Protein AF-A0A920N9I1-F1 (afdb_monomer)

Radius of gyration: 13.32 Å; Cα contacts (8 Å, |Δi|>4): 157; chains: 1; bounding box: 37×23×29 Å

Mean predicted aligned error: 3.74 Å

Solvent-accessible surface area (backbone atoms only — not comparable to full-atom values): 5216 Å² total; per-residue (Å²): 108,48,78,27,37,27,33,33,52,70,53,46,51,52,44,55,74,71,64,49,74,28,40,30,46,27,85,90,40,75,64,70,34,95,86,47,69,51,69,36,72,82,49,91,58,46,29,34,33,64,20,66,46,68,69,50,41,53,51,44,41,72,39,38,37,73,42,78,43,72,40,53,58,84,90,67,87,58,63,62,54,39,45,58,31,51,50,70,66,63,80,117

pLDDT: mean 92.23, std 7.26, range [53.66, 98.06]

Structure (mmCIF, N/CA/C/O backbone):
data_AF-A0A920N9I1-F1
#
_entry.id   AF-A0A920N9I1-F1
#
loop_
_atom_site.group_PDB
_atom_site.id
_atom_site.type_symbol
_atom_site.label_atom_id
_atom_site.label_alt_id
_atom_site.label_comp_id
_atom_site.label_asym_id
_atom_site.label_entity_id
_atom_site.label_seq_id
_atom_site.pdbx_PDB_ins_code
_atom_site.Cartn_x
_atom_site.Cartn_y
_atom_site.Cartn_z
_atom_site.occupancy
_atom_site.B_iso_or_equiv
_atom_site.auth_seq_id
_atom_site.auth_comp_id
_atom_site.auth_asym_id
_atom_site.auth_atom_id
_atom_site.pdbx_PDB_model_num
ATOM 1 N N . MET A 1 1 ? -1.405 -12.764 3.957 1.00 87.75 1 MET A N 1
ATOM 2 C CA . MET A 1 1 ? -1.401 -11.533 3.128 1.00 87.75 1 MET A CA 1
ATOM 3 C C . MET A 1 1 ? -2.416 -11.679 2.007 1.00 87.75 1 MET A C 1
ATOM 5 O O . MET A 1 1 ? -2.439 -12.731 1.378 1.00 87.75 1 MET A O 1
ATOM 9 N N . ALA A 1 2 ? -3.219 -10.647 1.753 1.00 96.12 2 ALA A N 1
ATOM 10 C CA . ALA A 1 2 ? -4.146 -10.584 0.621 1.00 96.12 2 ALA A CA 1
ATOM 11 C C . ALA A 1 2 ? -3.951 -9.282 -0.169 1.00 96.12 2 ALA A C 1
ATOM 13 O O . ALA A 1 2 ? -3.435 -8.304 0.368 1.00 96.12 2 ALA A O 1
ATOM 14 N N . LYS A 1 3 ? -4.334 -9.277 -1.450 1.00 96.69 3 LYS A N 1
ATOM 15 C CA . LYS A 1 3 ? -4.190 -8.109 -2.328 1.00 96.69 3 LYS A CA 1
ATOM 16 C C . LYS A 1 3 ? -5.482 -7.302 -2.383 1.00 96.69 3 LYS A C 1
ATOM 18 O O . LYS A 1 3 ? -6.555 -7.889 -2.484 1.00 96.69 3 LYS A O 1
ATOM 23 N N . ALA A 1 4 ? -5.349 -5.981 -2.385 1.00 97.31 4 ALA A N 1
ATOM 24 C CA . ALA A 1 4 ? -6.423 -5.035 -2.671 1.00 97.31 4 ALA A CA 1
ATOM 25 C C . ALA A 1 4 ? -6.039 -4.16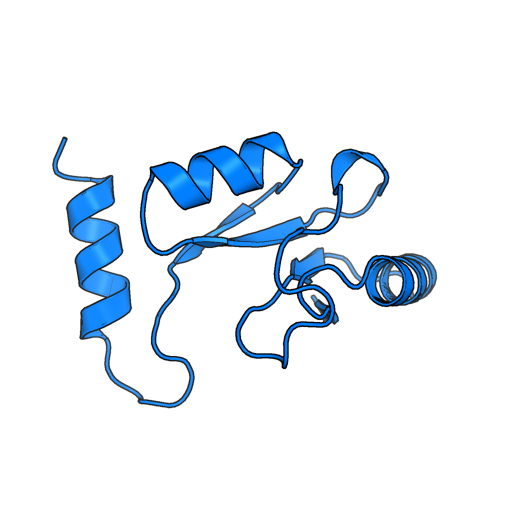7 -3.876 1.00 97.31 4 ALA A C 1
ATOM 27 O O . ALA A 1 4 ? -4.851 -3.913 -4.113 1.00 97.31 4 ALA A O 1
ATOM 28 N N . ARG A 1 5 ? -7.032 -3.711 -4.642 1.00 98.00 5 ARG A N 1
ATOM 29 C CA . ARG A 1 5 ? -6.809 -2.770 -5.747 1.00 98.00 5 ARG A CA 1
ATOM 30 C C . ARG A 1 5 ? -6.385 -1.398 -5.224 1.00 98.00 5 ARG A C 1
ATOM 32 O O . ARG A 1 5 ? -6.819 -0.973 -4.153 1.00 98.00 5 ARG A O 1
ATOM 39 N N . ILE A 1 6 ? -5.574 -0.686 -6.012 1.00 97.06 6 ILE A N 1
ATOM 40 C CA . ILE A 1 6 ? -5.163 0.692 -5.700 1.00 97.06 6 ILE A CA 1
ATOM 41 C C . ILE A 1 6 ? -6.402 1.575 -5.531 1.00 97.06 6 ILE A C 1
ATOM 43 O O . ILE A 1 6 ? -7.276 1.589 -6.401 1.00 97.06 6 ILE A O 1
ATOM 47 N N . GLY A 1 7 ? -6.481 2.261 -4.389 1.00 96.19 7 GLY A N 1
ATOM 48 C CA . GLY A 1 7 ? -7.566 3.176 -4.031 1.00 96.19 7 GLY A CA 1
ATOM 49 C C . GLY A 1 7 ? -8.848 2.513 -3.517 1.00 96.19 7 GLY A C 1
ATOM 50 O O . GLY A 1 7 ? -9.735 3.201 -3.011 1.00 96.19 7 GLY A O 1
ATOM 51 N N . HIS A 1 8 ? -8.965 1.181 -3.566 1.00 97.69 8 HIS A N 1
ATOM 52 C CA . HIS A 1 8 ? -10.205 0.490 -3.205 1.00 97.69 8 HIS A CA 1
ATOM 53 C C . HIS A 1 8 ? -10.323 0.219 -1.697 1.00 97.69 8 HIS A C 1
ATOM 55 O O . HIS A 1 8 ? -10.260 -0.920 -1.230 1.00 97.69 8 HIS A O 1
ATOM 61 N N . PHE A 1 9 ? -10.556 1.261 -0.902 1.00 96.69 9 PHE A N 1
ATOM 62 C CA . PHE A 1 9 ? -10.613 1.143 0.562 1.00 96.69 9 PHE A CA 1
ATOM 63 C C . PHE A 1 9 ? -11.673 0.145 1.069 1.00 96.69 9 PHE A C 1
ATOM 65 O O . PHE A 1 9 ? -11.462 -0.487 2.098 1.00 96.69 9 PHE A O 1
ATOM 72 N N . VAL A 1 10 ? -12.773 -0.064 0.336 1.00 97.56 10 VAL A N 1
ATOM 73 C CA . VAL A 1 10 ? -13.804 -1.052 0.712 1.00 97.56 10 VAL A CA 1
ATOM 74 C C . VAL A 1 10 ? -13.292 -2.493 0.596 1.00 97.56 10 VAL A C 1
ATOM 76 O O . VAL A 1 10 ? -13.650 -3.334 1.412 1.00 97.56 10 VAL A O 1
ATOM 79 N N . GLU A 1 11 ? -12.401 -2.792 -0.357 1.00 97.00 11 GLU A N 1
ATOM 80 C CA . GLU A 1 11 ? -11.794 -4.131 -0.449 1.00 97.00 11 GLU A CA 1
ATOM 81 C C . GLU A 1 11 ? -10.883 -4.356 0.749 1.00 97.00 11 GLU A C 1
ATOM 83 O O . GLU A 1 11 ? -10.925 -5.410 1.376 1.00 97.00 11 GLU A O 1
ATOM 88 N N . ALA A 1 12 ? -10.116 -3.329 1.115 1.00 97.00 12 ALA A N 1
ATOM 89 C CA . ALA A 1 12 ? -9.292 -3.365 2.308 1.00 97.00 12 ALA A CA 1
ATOM 90 C C . ALA A 1 12 ? -10.119 -3.551 3.594 1.00 97.00 12 ALA A C 1
ATOM 92 O O . ALA A 1 12 ? -9.706 -4.311 4.462 1.00 97.00 12 ALA A O 1
ATOM 93 N N . GLN A 1 13 ? -11.301 -2.935 3.705 1.00 97.50 13 GLN A N 1
ATOM 94 C CA . GLN A 1 13 ? -12.206 -3.140 4.847 1.00 97.50 13 GLN A CA 1
ATOM 95 C C . GLN A 1 13 ? -12.717 -4.580 4.926 1.00 97.50 13 GLN A C 1
ATOM 97 O O . GLN A 1 13 ? -12.759 -5.160 6.009 1.00 97.50 13 GLN A O 1
ATOM 102 N N . VAL A 1 14 ? -13.072 -5.179 3.786 1.00 97.62 14 VAL A N 1
ATOM 103 C CA . VAL A 1 14 ? -13.480 -6.591 3.733 1.00 97.62 14 VAL A CA 1
ATOM 104 C C . VAL A 1 14 ? -12.326 -7.497 4.157 1.00 97.62 14 VAL A C 1
ATOM 106 O O . VAL A 1 14 ? -12.521 -8.390 4.976 1.00 97.62 14 VAL A O 1
ATOM 109 N N . LEU A 1 15 ? -11.117 -7.254 3.651 1.00 96.94 15 LEU A N 1
ATOM 110 C CA . LEU A 1 15 ? -9.936 -8.035 4.016 1.00 96.94 15 LEU A CA 1
ATOM 111 C C . LEU A 1 15 ? -9.577 -7.891 5.503 1.00 96.94 15 LEU A C 1
ATOM 113 O O . LEU A 1 15 ? -9.239 -8.887 6.141 1.00 96.94 15 LEU A O 1
ATOM 117 N N . GLU A 1 16 ? -9.702 -6.689 6.071 1.00 96.38 16 GLU A N 1
ATOM 118 C CA . GLU A 1 16 ? -9.532 -6.456 7.509 1.00 96.38 16 GLU A CA 1
ATOM 119 C C . GLU A 1 16 ? -10.559 -7.238 8.335 1.00 96.38 16 GLU A C 1
ATOM 121 O O . GLU A 1 16 ? -10.188 -7.909 9.297 1.00 96.38 16 GLU A O 1
ATOM 126 N N . ALA A 1 17 ? -11.831 -7.230 7.929 1.00 97.06 17 ALA A N 1
ATOM 127 C CA . ALA A 1 17 ? -12.886 -7.985 8.602 1.00 97.06 17 ALA A CA 1
ATOM 128 C C . ALA A 1 17 ? -12.690 -9.510 8.506 1.00 97.06 17 ALA A C 1
ATOM 130 O O . ALA A 1 17 ? -13.073 -10.238 9.420 1.00 97.06 17 ALA A O 1
ATOM 131 N N . LEU A 1 18 ? -12.070 -9.995 7.424 1.00 96.88 18 LEU A N 1
ATOM 132 C CA . LEU A 1 18 ? -11.706 -11.405 7.247 1.00 96.88 18 LEU A CA 1
ATOM 133 C C . LEU A 1 18 ? -10.483 -11.828 8.078 1.00 96.88 18 LEU A C 1
ATOM 135 O O . LEU A 1 18 ? -10.180 -13.018 8.135 1.00 96.88 18 LEU A O 1
ATOM 139 N N . GLY A 1 19 ? -9.792 -10.886 8.727 1.00 94.81 19 GLY A N 1
ATOM 140 C CA . GLY A 1 19 ? -8.679 -11.183 9.627 1.00 94.81 19 GLY A CA 1
ATOM 141 C C . GLY A 1 19 ? -7.376 -11.544 8.916 1.00 94.81 19 GLY A C 1
ATOM 142 O O . GLY A 1 19 ? -6.627 -12.383 9.408 1.00 94.81 19 GLY A O 1
ATOM 143 N N . VAL A 1 20 ? -7.091 -10.944 7.754 1.00 96.38 20 VAL A N 1
ATOM 144 C CA . VAL A 1 20 ? -5.782 -11.123 7.103 1.00 96.38 20 VAL A CA 1
ATOM 145 C C . VAL A 1 20 ? -4.673 -10.412 7.884 1.00 96.38 20 VAL A C 1
ATOM 147 O O . VAL A 1 20 ? -4.874 -9.316 8.400 1.00 96.38 20 VAL A O 1
ATOM 150 N N . ASP A 1 21 ? -3.466 -10.980 7.893 1.00 96.50 21 ASP A N 1
ATOM 151 C CA . ASP A 1 21 ? -2.336 -10.386 8.630 1.00 96.50 21 ASP A CA 1
ATOM 152 C C . ASP A 1 21 ? -1.774 -9.113 7.971 1.00 96.50 21 ASP A C 1
ATOM 154 O O . ASP A 1 21 ? -1.244 -8.239 8.648 1.00 96.50 21 ASP A O 1
ATOM 158 N N . TYR A 1 22 ? -1.862 -9.024 6.637 1.00 96.50 22 TYR A N 1
ATOM 159 C CA . TYR A 1 22 ? -1.328 -7.922 5.825 1.00 96.50 22 TYR A CA 1
ATOM 160 C C . TYR A 1 22 ? -2.185 -7.704 4.575 1.00 96.50 22 TYR A C 1
ATOM 162 O O . TYR A 1 22 ? -2.565 -8.683 3.914 1.00 96.50 22 TYR A O 1
ATOM 170 N N . ILE A 1 23 ? -2.382 -6.440 4.192 1.00 97.75 23 ILE A N 1
ATOM 171 C CA . ILE A 1 23 ? -2.923 -6.057 2.878 1.00 97.75 23 ILE A CA 1
ATOM 172 C C . ILE A 1 23 ? -1.799 -5.546 1.978 1.00 97.75 23 ILE A C 1
ATOM 174 O O . ILE A 1 23 ? -1.063 -4.642 2.355 1.00 97.75 23 ILE A O 1
ATOM 178 N N . ASP A 1 24 ? -1.703 -6.073 0.761 1.00 97.75 24 ASP A N 1
ATOM 179 C CA . ASP A 1 24 ? -0.879 -5.516 -0.316 1.00 97.75 24 ASP A CA 1
ATOM 180 C C . ASP A 1 24 ? -1.765 -4.688 -1.252 1.00 97.75 24 ASP A C 1
ATOM 182 O O . ASP A 1 24 ? -2.554 -5.245 -2.020 1.00 97.75 24 ASP A O 1
ATOM 186 N N . GLU A 1 25 ? -1.654 -3.361 -1.183 1.00 97.31 25 GLU A N 1
ATOM 187 C CA . GLU A 1 25 ? -2.295 -2.491 -2.173 1.00 97.31 25 GLU A CA 1
ATOM 188 C C . GLU A 1 25 ? -1.471 -2.562 -3.462 1.00 97.31 25 GLU A C 1
ATOM 190 O O . GLU A 1 25 ? -0.371 -2.008 -3.557 1.00 97.31 25 GLU A O 1
ATOM 195 N N . SER A 1 26 ? -1.976 -3.321 -4.434 1.00 95.00 26 SER A N 1
ATOM 196 C CA . SER A 1 26 ? -1.142 -3.876 -5.493 1.00 95.00 26 SER A CA 1
ATOM 197 C C . SER A 1 26 ? -1.482 -3.308 -6.864 1.00 95.00 26 SER A C 1
ATOM 199 O O . SER A 1 26 ? -2.592 -3.462 -7.362 1.00 95.00 26 SER A O 1
ATOM 201 N N . GLU A 1 27 ? -0.464 -2.751 -7.517 1.00 93.06 27 GLU A N 1
ATOM 202 C CA . GLU A 1 27 ? -0.457 -2.346 -8.927 1.00 93.06 27 GLU A CA 1
ATOM 203 C C . GLU A 1 27 ? -0.558 -3.520 -9.911 1.00 93.06 27 GLU A C 1
ATOM 205 O O . GLU A 1 27 ? -0.728 -3.309 -11.105 1.00 93.06 27 GLU A O 1
ATOM 210 N N . VAL A 1 28 ? -0.424 -4.757 -9.417 1.00 93.88 28 VAL A N 1
ATOM 211 C CA . VAL A 1 28 ? -0.620 -5.978 -10.215 1.00 93.88 28 VAL A CA 1
ATOM 212 C C . VAL A 1 28 ? -2.104 -6.199 -10.518 1.00 93.88 28 VAL A C 1
ATOM 214 O O . VAL A 1 28 ? -2.447 -6.873 -11.485 1.00 93.88 28 VAL A O 1
ATOM 217 N N . LEU A 1 29 ? -2.989 -5.638 -9.691 1.00 94.38 29 LEU A N 1
ATOM 218 C CA . LEU A 1 29 ? -4.422 -5.623 -9.944 1.00 94.38 29 LEU A CA 1
ATOM 219 C C . LEU A 1 29 ? -4.806 -4.341 -10.685 1.00 94.38 29 LEU A C 1
ATOM 221 O O . LEU A 1 29 ? -4.139 -3.314 -10.565 1.00 94.38 29 LEU A O 1
ATOM 225 N N . THR A 1 30 ? -5.920 -4.383 -11.413 1.00 95.62 30 THR A N 1
ATOM 226 C CA . THR A 1 30 ? -6.481 -3.192 -12.059 1.00 95.62 30 THR A CA 1
ATOM 227 C C . THR A 1 30 ? -6.788 -2.120 -11.003 1.00 95.62 30 THR A C 1
ATOM 229 O O . THR A 1 30 ? -7.526 -2.422 -10.059 1.00 95.62 30 THR A O 1
ATOM 232 N N . PRO A 1 31 ? -6.253 -0.889 -11.124 1.00 95.31 31 PRO A N 1
ATOM 233 C CA . PRO A 1 31 ? -6.553 0.195 -10.192 1.00 95.31 31 PRO A CA 1
ATOM 234 C C . PRO A 1 31 ? -8.058 0.469 -10.103 1.00 95.31 31 PRO A C 1
ATOM 236 O O . PRO A 1 31 ? -8.765 0.396 -11.107 1.00 95.31 31 PRO A O 1
ATOM 239 N N . ALA A 1 32 ? -8.548 0.769 -8.900 1.00 96.69 32 ALA A N 1
ATOM 240 C CA . ALA A 1 32 ? -9.926 1.213 -8.694 1.00 96.69 32 ALA A CA 1
ATOM 241 C C . ALA A 1 32 ? -10.036 2.744 -8.640 1.00 96.69 32 ALA A C 1
ATOM 243 O O . ALA A 1 32 ? -11.059 3.292 -9.039 1.00 96.69 32 ALA A O 1
ATOM 244 N N . ASP A 1 33 ? -8.983 3.417 -8.174 1.00 94.75 33 ASP A N 1
ATOM 245 C CA . ASP A 1 33 ? -8.784 4.863 -8.282 1.00 94.75 33 ASP A CA 1
ATOM 246 C C . ASP A 1 33 ? -7.413 5.114 -8.932 1.00 94.75 33 ASP A C 1
ATOM 248 O O . ASP A 1 33 ? -6.400 4.548 -8.516 1.00 94.75 33 ASP A O 1
ATOM 252 N N . GLU A 1 34 ? -7.383 5.935 -9.980 1.00 91.44 34 GLU A N 1
ATOM 253 C CA . GLU A 1 34 ? -6.155 6.279 -10.707 1.00 91.44 34 GLU A CA 1
ATOM 254 C C . GLU A 1 34 ? -5.344 7.385 -10.018 1.00 91.44 34 GLU A C 1
ATOM 256 O O . GLU A 1 34 ? -4.138 7.504 -10.237 1.00 91.44 34 GLU A O 1
ATOM 261 N N . ASN A 1 35 ? -5.992 8.191 -9.174 1.00 92.75 35 ASN A N 1
ATOM 262 C CA . ASN A 1 35 ? -5.409 9.386 -8.575 1.00 92.75 35 ASN A CA 1
ATOM 263 C C . ASN A 1 35 ? -4.976 9.157 -7.126 1.00 92.75 35 ASN A C 1
ATOM 265 O O . ASN A 1 35 ? -3.965 9.714 -6.694 1.00 92.75 35 ASN A O 1
ATOM 269 N N . ASN A 1 36 ? -5.720 8.340 -6.374 1.00 94.44 36 ASN A N 1
ATOM 270 C CA . ASN A 1 36 ? -5.520 8.198 -4.933 1.00 94.44 36 ASN A CA 1
ATOM 271 C C . ASN A 1 36 ? -5.225 6.759 -4.515 1.00 94.44 36 ASN A C 1
ATOM 273 O O . ASN A 1 36 ? -5.794 5.798 -5.021 1.00 94.44 36 ASN A O 1
ATOM 277 N N . HIS A 1 37 ? -4.341 6.629 -3.530 1.00 96.62 37 HIS A N 1
ATOM 278 C CA . HIS A 1 37 ? -4.132 5.383 -2.799 1.00 96.62 37 HIS A CA 1
ATOM 279 C C . HIS A 1 37 ? -4.979 5.391 -1.524 1.00 96.62 37 HIS A C 1
ATOM 281 O O . HIS A 1 37 ? -5.426 6.440 -1.050 1.00 96.62 37 HIS A O 1
ATOM 287 N N . ILE A 1 38 ? -5.196 4.215 -0.945 1.00 96.69 38 ILE A N 1
ATOM 288 C CA . ILE A 1 38 ? -5.940 4.076 0.309 1.00 96.69 38 ILE A CA 1
ATOM 289 C C . ILE A 1 38 ? -5.215 4.835 1.434 1.00 96.69 38 ILE A C 1
ATOM 291 O O . ILE A 1 38 ? -4.007 4.679 1.615 1.00 96.69 38 ILE A O 1
ATOM 295 N N . SER A 1 39 ? -5.957 5.597 2.249 1.00 96.00 39 SER A N 1
ATOM 296 C CA . SER A 1 39 ? -5.447 6.134 3.520 1.00 96.00 39 SER A CA 1
ATOM 297 C C . SER A 1 39 ? -5.310 5.002 4.543 1.00 96.00 39 SER A C 1
ATOM 299 O O . SER A 1 39 ? -6.289 4.572 5.156 1.00 96.00 39 SER A O 1
ATOM 301 N N . LYS A 1 40 ? -4.089 4.487 4.712 1.00 96.00 40 LYS A N 1
ATOM 302 C CA . LYS A 1 40 ? -3.801 3.248 5.465 1.00 96.00 40 LYS A CA 1
ATOM 303 C C . LYS A 1 40 ? -3.839 3.458 6.972 1.00 96.00 40 LYS A C 1
ATOM 305 O O . LYS A 1 40 ? -4.114 2.525 7.711 1.00 96.00 40 LYS A O 1
ATOM 310 N N . LYS A 1 41 ? -3.639 4.699 7.425 1.00 95.00 41 LYS A N 1
ATOM 311 C CA . LYS A 1 41 ? -3.709 5.088 8.847 1.00 95.00 41 LYS A CA 1
ATOM 312 C C . LYS A 1 41 ? -5.075 4.832 9.490 1.00 95.00 41 LYS A C 1
ATOM 314 O O . LYS A 1 41 ? -5.172 4.826 10.711 1.00 95.00 41 LYS A O 1
ATOM 319 N N . ASN A 1 42 ? -6.115 4.642 8.679 1.00 94.88 42 ASN A N 1
ATOM 320 C CA . ASN A 1 42 ? -7.470 4.360 9.149 1.00 94.88 42 ASN A CA 1
ATOM 321 C C . ASN A 1 42 ? -7.701 2.874 9.478 1.00 94.88 42 ASN A C 1
ATOM 323 O O . ASN A 1 42 ? -8.762 2.535 9.994 1.00 94.88 42 ASN A O 1
ATOM 327 N N . PHE A 1 43 ? -6.737 2.005 9.174 1.00 96.25 43 PHE A N 1
ATOM 328 C CA . PHE A 1 43 ? -6.824 0.562 9.368 1.00 96.25 43 PHE A CA 1
ATOM 329 C C . PHE A 1 43 ? -5.909 0.119 10.507 1.00 96.25 43 PHE A C 1
ATOM 331 O O . PHE A 1 43 ? -4.872 0.732 10.769 1.00 96.25 43 PHE A O 1
ATOM 338 N N . LYS A 1 44 ? -6.284 -0.965 11.185 1.00 95.81 44 LYS A N 1
ATOM 339 C CA . LYS A 1 44 ? -5.455 -1.583 12.229 1.00 95.81 44 LYS A CA 1
ATOM 340 C C . LYS A 1 44 ? -4.429 -2.534 11.636 1.00 95.81 44 LYS A C 1
ATOM 342 O O . LYS A 1 44 ? -3.352 -2.702 12.205 1.00 95.81 44 LYS A O 1
ATOM 347 N N . ILE A 1 45 ? -4.774 -3.170 10.521 1.00 96.94 45 ILE A N 1
ATOM 348 C CA . ILE A 1 45 ? -3.890 -4.131 9.872 1.00 96.94 45 ILE A CA 1
ATOM 349 C C . ILE A 1 45 ? -2.831 -3.431 9.007 1.00 96.94 45 ILE A C 1
ATOM 351 O O . ILE A 1 45 ? -3.121 -2.426 8.352 1.00 96.94 45 ILE A O 1
ATOM 355 N N . PRO A 1 46 ? -1.588 -3.934 8.997 1.00 97.50 46 PRO A N 1
ATOM 356 C CA . PRO A 1 46 ? -0.493 -3.317 8.263 1.00 97.50 46 PRO A CA 1
ATOM 357 C C . PRO A 1 46 ? -0.653 -3.453 6.744 1.00 97.50 46 PRO A C 1
ATOM 359 O O . PRO A 1 46 ? -1.075 -4.486 6.217 1.00 97.50 46 PRO A O 1
ATOM 362 N N . PHE A 1 47 ? -0.224 -2.408 6.035 1.00 98.06 47 PHE A N 1
ATOM 363 C CA . PHE A 1 47 ? -0.198 -2.379 4.575 1.00 98.06 47 PHE A CA 1
ATOM 364 C C . PHE A 1 47 ? 1.212 -2.552 4.019 1.00 98.06 47 PHE A C 1
ATOM 366 O O . PHE A 1 47 ? 2.186 -2.007 4.546 1.00 98.06 47 PHE A O 1
ATOM 3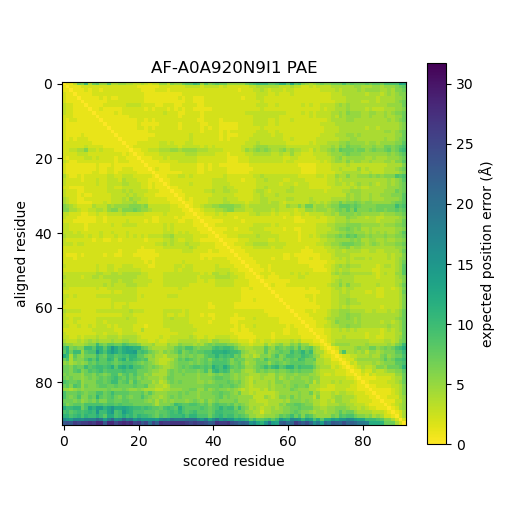73 N N . VAL A 1 48 ? 1.280 -3.257 2.896 1.00 97.44 48 VAL A N 1
ATOM 374 C CA . VAL A 1 48 ? 2.433 -3.360 2.009 1.00 97.44 48 VAL A CA 1
ATOM 375 C C . VAL A 1 48 ? 2.098 -2.618 0.720 1.00 97.44 48 VAL A C 1
ATOM 377 O O . VAL A 1 48 ? 1.007 -2.784 0.176 1.00 97.44 48 VAL A O 1
ATOM 380 N N . CYS A 1 49 ? 3.019 -1.790 0.234 1.00 96.75 49 CYS A N 1
ATOM 381 C CA . CYS A 1 49 ? 2.846 -1.079 -1.033 1.00 96.75 49 CYS A CA 1
ATOM 382 C C . CYS A 1 49 ? 4.065 -1.252 -1.930 1.00 96.75 49 CYS A C 1
ATOM 384 O O . CYS A 1 49 ? 5.204 -1.281 -1.459 1.00 96.75 49 CYS A O 1
ATOM 386 N N . GLY A 1 50 ? 3.825 -1.311 -3.237 1.00 94.75 50 GLY A N 1
ATOM 387 C CA . GLY A 1 50 ? 4.887 -1.193 -4.224 1.00 94.75 50 GLY A CA 1
ATOM 388 C C . GLY A 1 50 ? 5.382 0.251 -4.352 1.00 94.75 50 GLY A C 1
ATOM 389 O O . GLY A 1 50 ? 4.581 1.186 -4.366 1.00 94.75 50 GLY A O 1
ATOM 390 N N . ALA A 1 51 ? 6.682 0.433 -4.548 1.00 94.44 51 ALA A N 1
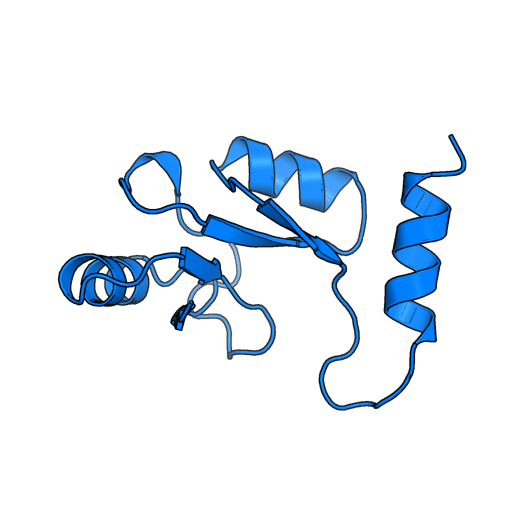ATOM 391 C CA . ALA A 1 51 ? 7.269 1.675 -5.052 1.00 94.44 51 ALA A CA 1
ATOM 392 C C . ALA A 1 51 ? 8.262 1.373 -6.180 1.00 94.44 51 ALA A C 1
ATOM 394 O O . ALA A 1 51 ? 8.801 0.276 -6.198 1.00 94.44 51 ALA A O 1
ATOM 395 N N . ARG A 1 52 ? 8.496 2.303 -7.116 1.00 91.06 52 ARG A N 1
ATOM 396 C CA . ARG A 1 52 ? 9.554 2.193 -8.152 1.00 91.06 52 ARG A CA 1
ATOM 397 C C . ARG A 1 52 ? 10.764 3.096 -7.903 1.00 91.06 52 ARG A C 1
ATOM 399 O O . ARG A 1 52 ? 11.775 2.988 -8.585 1.00 91.06 52 ARG A O 1
ATOM 406 N N . ASP A 1 53 ? 10.628 4.017 -6.958 1.00 90.69 53 ASP A N 1
ATOM 407 C CA . ASP A 1 53 ? 11.639 4.993 -6.574 1.00 90.69 53 ASP A CA 1
ATOM 408 C C . ASP A 1 53 ? 11.433 5.424 -5.110 1.00 90.69 53 ASP A C 1
ATOM 410 O O . ASP A 1 53 ? 10.417 5.104 -4.479 1.00 90.69 53 ASP A O 1
ATOM 414 N N . LEU A 1 54 ? 12.404 6.157 -4.559 1.00 91.31 54 LEU A N 1
ATOM 415 C CA . LEU A 1 54 ? 12.356 6.654 -3.182 1.00 91.31 54 LEU A CA 1
ATOM 416 C C . LEU A 1 54 ? 11.183 7.621 -2.945 1.00 91.31 54 LEU A C 1
ATOM 418 O O . LEU A 1 54 ? 10.585 7.607 -1.873 1.00 91.31 54 LEU A O 1
ATOM 422 N N . GLY A 1 55 ? 10.828 8.451 -3.928 1.00 93.25 55 GLY A N 1
ATOM 423 C CA . GLY A 1 55 ? 9.735 9.413 -3.788 1.00 93.25 55 GLY A CA 1
ATOM 424 C C . GLY A 1 55 ? 8.379 8.722 -3.649 1.00 93.25 55 GLY A C 1
ATOM 425 O O . GLY A 1 55 ? 7.559 9.109 -2.818 1.00 93.25 55 GLY A O 1
ATOM 426 N N . GLU A 1 56 ? 8.145 7.668 -4.425 1.00 94.06 56 GLU A N 1
ATOM 427 C CA . GLU A 1 56 ? 6.967 6.819 -4.308 1.00 94.06 56 GLU A CA 1
ATOM 428 C C . GLU A 1 56 ? 6.954 6.072 -2.976 1.00 94.06 56 GLU A C 1
ATOM 430 O O . GLU A 1 56 ? 5.926 6.087 -2.302 1.00 94.06 56 GLU A O 1
ATOM 435 N N . ALA A 1 57 ? 8.091 5.515 -2.547 1.00 94.25 57 ALA A N 1
ATOM 436 C CA . ALA A 1 57 ? 8.204 4.847 -1.253 1.00 94.25 57 ALA A CA 1
ATOM 437 C C . ALA A 1 57 ? 7.838 5.787 -0.092 1.00 94.25 57 ALA A C 1
ATOM 439 O O . ALA A 1 57 ? 6.997 5.446 0.738 1.00 94.25 57 ALA A O 1
ATOM 440 N N . LEU A 1 58 ? 8.398 7.001 -0.072 1.00 95.38 58 LEU A N 1
ATOM 441 C CA . LEU A 1 58 ? 8.117 7.999 0.961 1.00 95.38 58 LEU A CA 1
ATOM 442 C C . LEU A 1 58 ? 6.652 8.453 0.956 1.00 95.38 58 LEU A C 1
ATOM 444 O O . LEU A 1 58 ? 6.070 8.611 2.027 1.00 95.38 58 LEU A O 1
ATOM 448 N N . ARG A 1 59 ? 6.021 8.608 -0.219 1.00 96.25 59 ARG A N 1
ATOM 449 C CA . ARG A 1 59 ? 4.579 8.907 -0.304 1.00 96.25 59 ARG A CA 1
ATOM 450 C C . ARG A 1 59 ? 3.729 7.776 0.281 1.00 96.25 59 ARG A C 1
ATOM 452 O O . ARG A 1 59 ? 2.858 8.049 1.102 1.00 96.25 59 ARG A O 1
ATOM 459 N N . ARG A 1 60 ? 4.021 6.514 -0.065 1.00 96.75 60 ARG A N 1
ATOM 460 C CA . ARG A 1 60 ? 3.316 5.339 0.487 1.00 96.75 60 ARG A CA 1
ATOM 461 C C . ARG A 1 60 ? 3.482 5.229 2.004 1.00 96.75 60 ARG A C 1
ATOM 463 O O . ARG A 1 60 ? 2.517 4.937 2.707 1.00 96.75 60 ARG A O 1
ATOM 470 N N . ILE A 1 61 ? 4.678 5.500 2.526 1.00 96.50 61 ILE A N 1
ATOM 471 C CA . ILE A 1 61 ? 4.925 5.571 3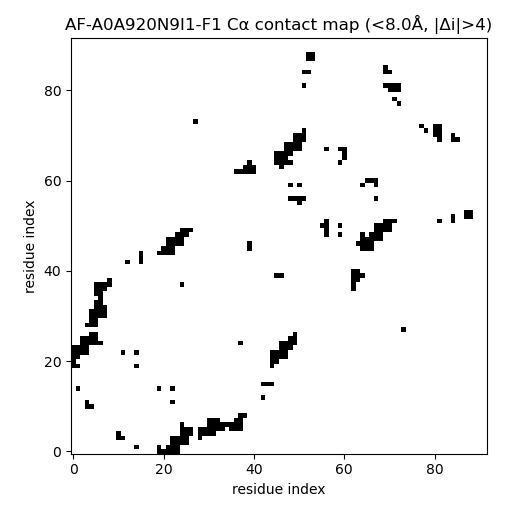.976 1.00 96.50 61 ILE A CA 1
ATOM 472 C C . ILE A 1 61 ? 4.113 6.718 4.598 1.00 96.50 61 ILE A C 1
ATOM 474 O O . ILE A 1 61 ? 3.456 6.522 5.619 1.00 96.50 61 ILE A O 1
ATOM 478 N N . GLY A 1 62 ? 4.081 7.891 3.957 1.00 96.50 62 GLY A N 1
ATOM 479 C CA . GLY A 1 62 ? 3.294 9.048 4.395 1.00 96.50 62 GLY A CA 1
ATOM 480 C C . GLY A 1 62 ? 1.789 8.768 4.500 1.00 96.50 62 GLY A C 1
ATOM 481 O O . GLY A 1 62 ? 1.134 9.269 5.420 1.00 96.50 62 GLY A O 1
ATOM 482 N N . GLU A 1 63 ? 1.259 7.914 3.624 1.00 95.50 63 GLU A N 1
ATOM 483 C CA . GLU A 1 63 ? -0.125 7.414 3.635 1.00 95.50 63 GLU A CA 1
ATOM 484 C C . GLU A 1 63 ? -0.383 6.323 4.689 1.00 95.50 63 GLU A C 1
ATOM 486 O O . GLU A 1 63 ? -1.540 6.020 4.982 1.00 95.50 63 GLU A O 1
ATOM 491 N N . GLY A 1 64 ? 0.672 5.763 5.294 1.00 96.00 64 GLY A N 1
ATOM 492 C CA . GLY A 1 64 ? 0.605 4.775 6.376 1.00 96.00 64 GLY A CA 1
ATOM 493 C C . GLY A 1 64 ? 1.027 3.352 5.995 1.00 96.00 64 GLY A C 1
ATOM 494 O O . GLY A 1 64 ? 0.602 2.407 6.654 1.00 96.00 64 GLY A O 1
ATOM 495 N N . SER A 1 65 ? 1.817 3.158 4.933 1.00 96.50 65 SER A N 1
ATOM 496 C CA . SER A 1 65 ? 2.357 1.831 4.598 1.00 96.50 65 SER A CA 1
ATOM 497 C C . SER A 1 65 ? 3.377 1.381 5.645 1.00 96.50 65 SER A C 1
ATOM 499 O O . SER A 1 65 ? 4.324 2.109 5.935 1.00 96.50 65 SER A O 1
ATOM 501 N N . ALA A 1 66 ? 3.204 0.172 6.179 1.00 96.75 66 ALA A N 1
ATOM 502 C CA . ALA A 1 66 ? 4.101 -0.419 7.175 1.00 96.75 66 ALA A CA 1
ATOM 503 C C . ALA A 1 66 ? 5.309 -1.116 6.530 1.00 96.75 66 ALA A C 1
ATOM 505 O O . ALA A 1 66 ? 6.352 -1.274 7.158 1.00 96.75 66 ALA A O 1
ATOM 506 N N . MET A 1 67 ? 5.173 -1.527 5.268 1.00 96.62 67 MET A N 1
ATOM 507 C CA . MET A 1 67 ? 6.233 -2.162 4.489 1.00 96.62 67 MET A CA 1
ATOM 508 C C . MET A 1 67 ? 6.211 -1.647 3.048 1.00 96.62 67 MET A C 1
ATOM 510 O O . MET A 1 67 ? 5.147 -1.352 2.497 1.00 96.62 67 MET A O 1
ATOM 514 N N . ILE A 1 68 ? 7.388 -1.552 2.431 1.00 95.62 68 ILE A N 1
ATOM 515 C CA . ILE A 1 68 ? 7.550 -1.229 1.012 1.00 95.62 68 ILE A CA 1
ATOM 516 C C . ILE A 1 68 ? 8.183 -2.421 0.305 1.00 95.62 68 ILE A C 1
ATOM 518 O O . ILE A 1 68 ? 9.135 -3.015 0.808 1.00 95.62 68 ILE A O 1
ATOM 522 N N . ARG A 1 69 ? 7.657 -2.751 -0.874 1.00 94.44 69 ARG A N 1
ATOM 523 C CA . ARG A 1 69 ? 8.269 -3.694 -1.814 1.00 94.44 69 ARG A CA 1
ATOM 524 C C . ARG A 1 69 ? 8.664 -2.971 -3.093 1.00 94.44 69 ARG A C 1
ATOM 526 O O . ARG A 1 69 ? 8.040 -1.981 -3.479 1.00 94.44 69 ARG A O 1
ATOM 533 N N . THR A 1 70 ? 9.680 -3.482 -3.770 1.00 91.31 70 THR A N 1
ATOM 534 C CA . THR A 1 70 ? 10.083 -2.940 -5.064 1.00 91.31 70 THR A CA 1
ATOM 535 C C . THR A 1 70 ? 9.065 -3.321 -6.138 1.00 91.31 70 THR A C 1
ATOM 537 O O . THR A 1 70 ? 8.583 -4.456 -6.206 1.00 91.31 70 THR A O 1
ATOM 540 N N . LYS A 1 71 ? 8.681 -2.345 -6.964 1.00 88.69 71 LYS A N 1
ATOM 541 C CA . LY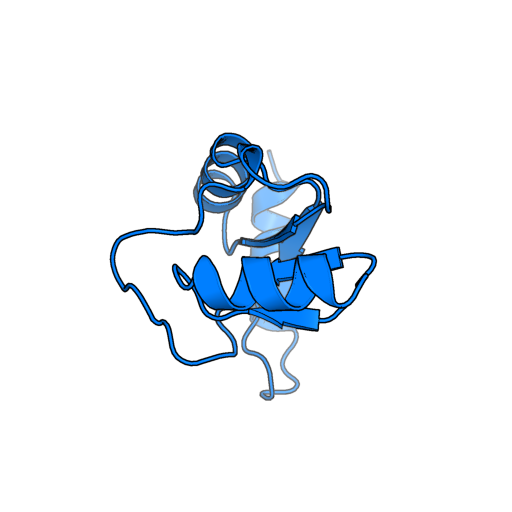S A 1 71 ? 7.849 -2.563 -8.146 1.00 88.69 71 LYS A CA 1
ATOM 542 C C . LYS A 1 71 ? 8.735 -3.109 -9.251 1.00 88.69 71 LYS A C 1
ATOM 544 O O . LYS A 1 71 ? 9.646 -2.441 -9.729 1.00 88.69 71 LYS A O 1
ATOM 549 N N . GLY A 1 72 ? 8.434 -4.332 -9.655 1.00 82.50 72 GLY A N 1
ATOM 550 C CA . GLY A 1 72 ? 8.946 -4.920 -10.880 1.00 82.50 72 GLY A CA 1
ATOM 551 C C . GLY A 1 72 ? 7.886 -4.949 -11.965 1.00 82.50 72 GLY A C 1
ATOM 552 O O . GLY A 1 72 ? 6.776 -4.444 -11.813 1.00 82.50 72 GLY A O 1
ATOM 553 N N . GLU A 1 73 ? 8.214 -5.627 -13.052 1.00 83.50 73 GLU A N 1
ATOM 554 C CA . GLU A 1 73 ? 7.224 -6.048 -14.034 1.00 83.50 73 GLU A CA 1
ATOM 555 C C . GLU A 1 73 ? 6.759 -7.456 -13.673 1.00 83.50 73 GLU A C 1
ATOM 557 O O . GLU A 1 73 ? 7.348 -8.458 -14.091 1.00 83.50 73 GLU A O 1
ATOM 562 N N . ALA A 1 74 ? 5.747 -7.515 -12.804 1.00 81.75 74 ALA A N 1
ATOM 563 C CA . ALA A 1 74 ? 5.182 -8.768 -12.322 1.00 81.75 74 ALA A CA 1
ATOM 564 C C . ALA A 1 74 ? 4.757 -9.655 -13.505 1.00 81.75 74 ALA A C 1
ATOM 566 O O . ALA A 1 74 ? 4.098 -9.193 -14.431 1.00 81.75 74 ALA A O 1
ATOM 567 N N . GLY A 1 75 ? 5.153 -10.929 -13.478 1.00 83.06 75 GLY A N 1
ATOM 568 C CA . GLY A 1 75 ? 4.832 -11.902 -14.530 1.00 83.06 75 GLY A CA 1
ATOM 569 C C . GLY A 1 75 ? 5.816 -11.969 -15.707 1.00 83.06 75 GLY A C 1
ATOM 570 O O . GLY A 1 75 ? 5.738 -12.920 -16.475 1.00 83.06 75 GLY A O 1
ATOM 571 N N . SER A 1 76 ? 6.775 -11.040 -15.835 1.00 85.38 76 SER A N 1
ATOM 572 C CA . SER A 1 76 ? 7.778 -11.066 -16.924 1.00 85.38 76 SER A CA 1
ATOM 573 C C . SER A 1 76 ? 8.937 -12.047 -16.707 1.00 85.38 76 SER A C 1
ATOM 575 O O . SER A 1 76 ? 9.638 -12.390 -17.655 1.00 85.38 76 SER A O 1
ATOM 577 N N . GLY A 1 77 ? 9.198 -12.450 -15.458 1.00 86.88 77 GLY A N 1
ATOM 578 C CA . GLY A 1 77 ? 10.391 -13.224 -15.091 1.00 86.88 77 GLY A CA 1
ATOM 579 C C . GLY A 1 77 ? 11.714 -12.448 -15.206 1.00 86.88 77 GLY A C 1
ATOM 580 O O . GLY A 1 77 ? 12.774 -13.024 -14.979 1.00 86.88 77 GLY A O 1
ATOM 581 N N . ASN A 1 78 ? 11.672 -11.150 -15.534 1.00 87.75 78 ASN A N 1
ATOM 582 C CA . ASN A 1 78 ? 12.852 -10.307 -15.691 1.00 87.75 78 ASN A CA 1
ATOM 583 C C . ASN A 1 78 ? 13.163 -9.525 -14.400 1.00 87.75 78 ASN A C 1
ATOM 585 O O . ASN A 1 78 ? 12.321 -8.803 -13.865 1.00 87.75 78 ASN A O 1
ATOM 589 N N . MET A 1 79 ? 14.407 -9.641 -13.933 1.00 84.94 79 MET A N 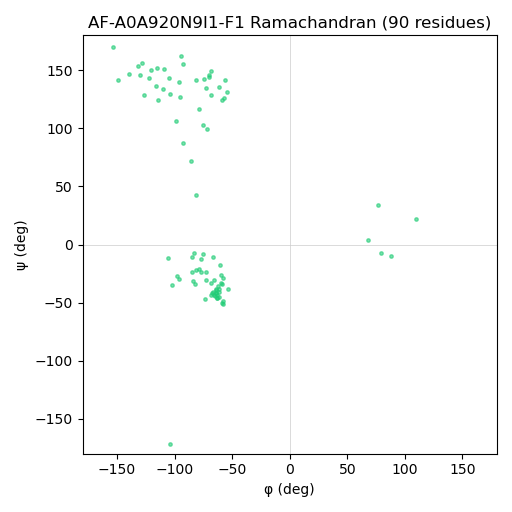1
ATOM 590 C CA . MET A 1 79 ? 14.903 -9.040 -12.690 1.00 84.94 79 MET A CA 1
ATOM 591 C C . MET A 1 79 ? 15.379 -7.589 -12.839 1.00 84.94 79 MET A C 1
ATOM 593 O O . MET A 1 79 ? 15.614 -6.928 -11.830 1.00 84.94 79 MET A O 1
ATOM 597 N N . TRP A 1 80 ? 15.510 -7.077 -14.066 1.00 86.88 80 TRP A N 1
ATOM 598 C CA . TRP A 1 80 ? 16.120 -5.769 -14.321 1.00 86.88 80 TRP A CA 1
ATOM 599 C C . TRP A 1 80 ? 15.413 -4.6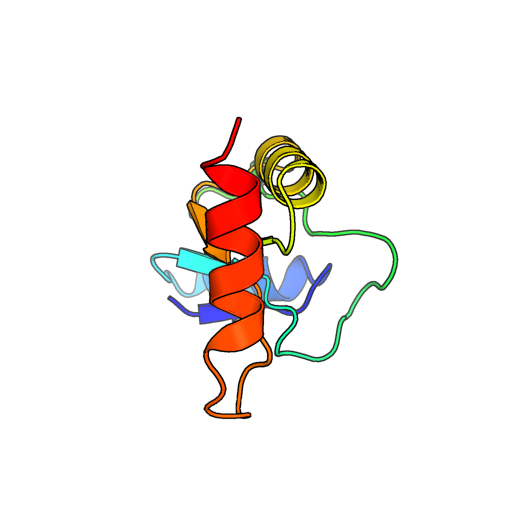09 -13.603 1.00 86.88 80 TRP A C 1
ATOM 601 O O . TRP A 1 80 ? 16.055 -3.836 -12.901 1.00 86.88 80 TRP A O 1
ATOM 611 N N . LYS A 1 81 ? 14.080 -4.497 -13.718 1.00 83.44 81 LYS A N 1
ATOM 612 C CA . LYS A 1 81 ? 13.326 -3.378 -13.114 1.00 83.44 81 LYS A CA 1
ATOM 613 C C . LYS A 1 81 ? 13.375 -3.363 -11.573 1.00 83.44 81 LYS A C 1
ATOM 615 O O . LYS A 1 81 ? 13.602 -2.29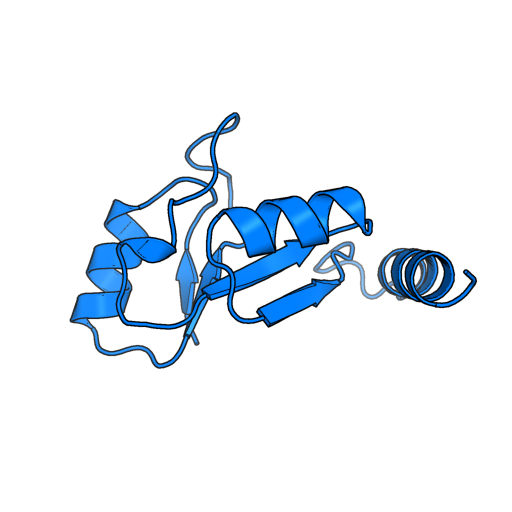5 -11.010 1.00 83.44 81 LYS A O 1
ATOM 620 N N . PRO A 1 82 ? 13.202 -4.502 -10.870 1.00 82.38 82 PRO A N 1
ATOM 621 C CA . PRO A 1 82 ? 13.433 -4.559 -9.426 1.00 82.38 82 PRO A CA 1
ATOM 622 C C . PRO A 1 82 ? 14.858 -4.199 -8.992 1.00 82.38 82 PRO A C 1
ATOM 624 O O . PRO A 1 82 ? 15.029 -3.672 -7.893 1.00 82.38 82 PRO A O 1
ATOM 627 N N . LEU A 1 83 ? 15.867 -4.528 -9.807 1.00 84.81 83 LEU A N 1
ATOM 628 C CA . LEU A 1 83 ? 17.272 -4.260 -9.497 1.00 84.81 83 LEU A CA 1
ATOM 629 C C . LEU A 1 83 ? 17.600 -2.770 -9.648 1.00 84.81 83 LEU A C 1
ATOM 631 O O . LEU A 1 83 ? 18.131 -2.177 -8.716 1.00 84.81 83 LEU A O 1
ATOM 635 N N . ASP A 1 84 ? 17.165 -2.154 -10.750 1.00 85.62 84 ASP A N 1
ATOM 636 C CA . ASP A 1 84 ? 17.331 -0.719 -11.030 1.00 85.62 84 ASP A CA 1
ATOM 637 C C . ASP A 1 84 ? 16.796 0.165 -9.888 1.00 85.62 84 ASP A C 1
ATOM 639 O O . ASP A 1 84 ? 17.411 1.161 -9.510 1.00 85.62 84 ASP A O 1
ATOM 643 N N . MET A 1 85 ? 15.672 -0.214 -9.272 1.00 80.50 85 MET A N 1
ATOM 644 C CA . MET A 1 85 ? 15.176 0.501 -8.095 1.00 80.50 85 MET A CA 1
ATOM 645 C C . MET A 1 85 ? 16.081 0.325 -6.870 1.00 80.50 85 MET A C 1
ATOM 647 O O . MET A 1 85 ? 16.283 1.290 -6.134 1.00 80.50 85 MET A O 1
ATOM 651 N N . GLN A 1 86 ? 16.564 -0.891 -6.603 1.00 82.31 86 GLN A N 1
ATOM 652 C CA . GLN A 1 86 ? 17.401 -1.157 -5.429 1.00 82.31 86 GLN A CA 1
ATOM 653 C C . GLN A 1 86 ? 18.717 -0.389 -5.508 1.00 82.31 86 GLN A C 1
ATOM 655 O O . GLN A 1 86 ? 19.103 0.231 -4.521 1.00 82.31 86 GLN A O 1
ATOM 660 N N . GLU A 1 87 ? 19.335 -0.353 -6.689 1.00 84.81 87 GLU A N 1
ATOM 661 C CA . GLU A 1 87 ? 20.528 0.456 -6.956 1.00 84.81 87 GLU A CA 1
ATOM 662 C C . GLU A 1 87 ? 20.244 1.940 -6.685 1.00 84.81 87 GLU A C 1
ATOM 664 O O . GLU A 1 87 ? 20.893 2.555 -5.844 1.00 84.81 87 GLU A O 1
ATOM 669 N N . LYS A 1 88 ? 19.166 2.497 -7.255 1.00 80.56 88 LYS A N 1
ATOM 670 C CA . LYS A 1 88 ? 18.753 3.896 -7.008 1.00 80.56 88 LYS A CA 1
ATOM 671 C C . LYS A 1 88 ? 18.441 4.218 -5.546 1.00 80.56 88 LYS A C 1
ATOM 673 O O . LYS A 1 88 ? 18.468 5.388 -5.161 1.00 80.56 88 LYS A O 1
ATOM 678 N N . PHE A 1 89 ? 18.048 3.220 -4.760 1.00 76.50 89 PHE A N 1
ATOM 679 C CA . PHE A 1 89 ? 17.724 3.395 -3.349 1.00 76.50 89 PHE A CA 1
ATOM 680 C C . PHE A 1 89 ? 18.979 3.384 -2.469 1.00 76.50 89 PHE A C 1
ATOM 682 O O . PHE A 1 89 ? 19.001 4.087 -1.461 1.00 76.50 89 PHE A O 1
ATOM 689 N N . TRP A 1 90 ? 19.994 2.598 -2.842 1.00 76.94 90 TRP A N 1
ATOM 690 C CA . TRP A 1 90 ? 21.200 2.380 -2.040 1.00 76.94 90 TRP A CA 1
ATOM 691 C C . TRP A 1 90 ? 22.399 3.243 -2.460 1.00 76.94 90 TRP A C 1
ATOM 693 O O . TRP A 1 90 ? 23.213 3.581 -1.608 1.00 76.94 90 TRP A O 1
ATOM 703 N N . ASP A 1 91 ? 22.486 3.667 -3.724 1.00 69.00 91 ASP A N 1
ATOM 704 C CA . ASP A 1 91 ? 23.602 4.470 -4.258 1.00 69.00 91 ASP A CA 1
ATOM 705 C C . ASP A 1 91 ? 23.496 5.981 -3.941 1.00 69.00 91 ASP A C 1
ATOM 707 O O . ASP A 1 91 ? 23.758 6.837 -4.791 1.00 69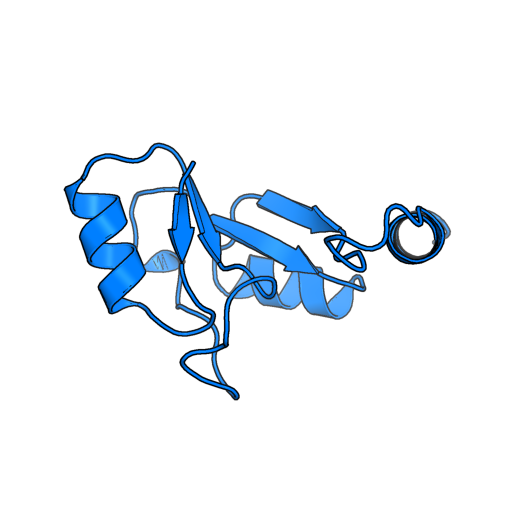.00 91 ASP A O 1
ATOM 711 N N . LYS A 1 92 ? 23.108 6.338 -2.711 1.00 53.66 92 LYS A N 1
ATOM 712 C CA . LYS A 1 92 ? 23.173 7.717 -2.191 1.00 53.66 92 LYS A CA 1
ATOM 713 C C . LYS A 1 92 ? 24.151 7.861 -1.038 1.00 53.66 92 LYS A C 1
ATOM 715 O O . LYS A 1 92 ? 24.065 7.049 -0.094 1.00 53.66 92 LYS A O 1
#

Foldseek 3Di:
DEEDAFPCVVVVVVCLVVPDQEYEHDPVDDHPDPPHGAQPVVGPHAYEYEDQAPVRVVVCVVSPHPYYAYDDPPPPPDCVSSVVRVCRVPVD

Sequence (92 aa):
MAKARIGHFVEAQVLEALGVDYIDESEVLTPADENNHISKKNFKIPFVCGARDLGEALRRIGEGSAMIRTKGEAGSGNMWKPLDMQEKFWDK

Secondary structure (DSSP, 8-state):
-EEEETT-HHHHHHHHHTT-S-EEEETTSPPS-SS----GGG-SS-EEEEESSHHHHHHHHHTT-SEEEE---TTS---HHHHHHHHHHH--

Nearest PDB structures (foldseek):
  4wy0-assembly1_H  TM=9.936E-01  e=8.861E-11  Geobacillus kaustophilus HTA426
  2nv1-assembly1_A-2  TM=9.963E-01  e=2.549E-10  Bacillus subtilis
  4wy0-assembly1_D  TM=9.933E-01  e=2.723E-10  Geobacillus kaustophilus HTA426
  4wy0-assembly1_I  TM=9.757E-01  e=3.320E-10  Geobacillus kaustophilus HTA426
  4wy0-assembly1_J  TM=9.759E-01  e=5.272E-10  Geobacillus kaustophilus HTA426